Protein AF-A0A537T864-F1 (afdb_monomer)

Sequence (92 aa):
MEPKTEKIALFIDGANLYATAKSLGFDIDYKRLLREFHSRGYLLRAFYYTAVIEDQEYSSIRPLIDWLDYNGYSVVTKATKEFVDQAGRRKI

Secondary structure (DSSP, 8-state):
------EEEEEEEHHHHHHHHHHTT----HHHHHHHHHHHSEEEEEEEEEEE-TT-S--TTHHHHHHHHHTT-EEEEEE---EE-TTS-EE-

Nearest PDB structures (foldseek):
  2bf4-assembly2_B  TM=3.574E-01  e=1.679E+00  Saccharomyces cerevisiae
  3jqq-assembly3_F  TM=3.078E-01  e=8.623E-01  Plasmodium falciparum
  3jqq-assembly1_A  TM=3.071E-01  e=1.126E+00  Plasmodium falciparum
  3jqq-assembly2_C  TM=2.963E-01  e=1.126E+00  Plasmodium falciparum
  3jqq-assembly3_E  TM=3.065E-01  e=1.918E+00  Plasmodium falciparum

Foldseek 3Di:
DPAQPDEDEADAEQVVVVVVCVVVPHDDPPLVVVVVVVVRGHYPAHEYEDEDAPPDPDDPCVVVQVVCVVSGHHYDYDYDDFDQDPVRDTDD

Mean predicted aligned error: 8.06 Å

pLDDT: mean 84.65, std 16.34, range [48.84, 98.31]

Structure (mmCIF, N/CA/C/O backbone):
data_AF-A0A537T864-F1
#
_entry.id   AF-A0A537T864-F1
#
loop_
_atom_site.group_PDB
_atom_site.id
_atom_site.type_symbol
_atom_site.label_atom_id
_atom_site.label_alt_id
_atom_site.label_comp_id
_atom_site.label_asym_id
_atom_site.label_entity_id
_atom_site.label_seq_id
_atom_site.pdbx_PDB_ins_code
_atom_site.Cartn_x
_atom_site.Cartn_y
_atom_site.Cartn_z
_atom_site.occupancy
_atom_site.B_iso_or_equiv
_atom_site.auth_seq_id
_atom_site.auth_comp_id
_atom_site.auth_asym_id
_atom_site.auth_atom_id
_atom_site.pdbx_PDB_model_num
ATOM 1 N N . MET A 1 1 ? -20.713 1.654 22.345 1.00 53.97 1 MET A N 1
ATOM 2 C CA . MET A 1 1 ? -19.796 0.808 21.554 1.00 53.97 1 MET A CA 1
ATOM 3 C C . MET A 1 1 ? -18.471 0.800 22.284 1.00 53.97 1 MET A C 1
ATOM 5 O O . MET A 1 1 ? -17.987 1.885 22.584 1.00 53.97 1 MET A O 1
ATOM 9 N N . GLU A 1 2 ? -17.937 -0.370 22.637 1.00 61.03 2 GLU A N 1
ATOM 10 C CA . GLU A 1 2 ? -16.563 -0.448 23.146 1.00 61.03 2 GLU A CA 1
ATOM 11 C C . GLU A 1 2 ? -15.603 0.151 22.109 1.00 61.03 2 GLU A C 1
ATOM 13 O O . GLU A 1 2 ? -15.795 -0.070 20.906 1.00 61.03 2 GLU A O 1
ATOM 18 N N . PRO A 1 3 ? -14.599 0.936 22.531 1.00 61.28 3 PRO A N 1
ATOM 19 C CA . PRO A 1 3 ? -13.569 1.386 21.613 1.00 61.28 3 PRO A CA 1
ATOM 20 C C . PRO A 1 3 ? -12.868 0.151 21.045 1.00 61.28 3 PRO A C 1
ATOM 22 O O . PRO A 1 3 ? -12.398 -0.697 21.799 1.00 61.28 3 PRO A O 1
ATOM 25 N N . LYS A 1 4 ? -12.800 0.042 19.713 1.00 65.62 4 LYS A N 1
ATOM 26 C CA . LYS A 1 4 ? -11.977 -0.975 19.048 1.00 65.62 4 LYS A CA 1
ATOM 27 C C . LYS A 1 4 ? -10.521 -0.753 19.456 1.00 65.62 4 LYS A C 1
ATOM 29 O O . LYS A 1 4 ? -9.862 0.152 18.952 1.00 65.62 4 LYS A O 1
ATOM 34 N N . THR A 1 5 ? -10.051 -1.546 20.411 1.00 78.31 5 THR A N 1
ATOM 35 C CA . THR A 1 5 ? -8.704 -1.477 20.996 1.00 78.31 5 THR A CA 1
ATOM 36 C C . THR A 1 5 ? -7.644 -2.122 20.110 1.00 78.31 5 THR A C 1
ATOM 38 O O . THR A 1 5 ? -6.452 -1.867 20.288 1.00 78.31 5 THR A O 1
ATOM 41 N N . GLU A 1 6 ? -8.062 -2.933 19.141 1.00 90.38 6 GLU A N 1
ATOM 42 C CA . GLU A 1 6 ? -7.168 -3.626 18.223 1.00 90.38 6 GLU A CA 1
ATOM 43 C C . GLU A 1 6 ? -6.500 -2.634 17.271 1.00 90.38 6 GLU A C 1
ATOM 45 O O . GLU A 1 6 ? -7.140 -2.001 16.427 1.00 90.38 6 GLU A O 1
ATOM 50 N N . LYS A 1 7 ? -5.183 -2.492 17.426 1.00 95.50 7 LYS A N 1
ATOM 51 C CA . LYS A 1 7 ? -4.339 -1.694 16.541 1.00 95.50 7 LYS A CA 1
ATOM 52 C C . LYS A 1 7 ? -3.909 -2.547 15.355 1.00 95.50 7 LYS A C 1
ATOM 54 O O . LYS A 1 7 ? -3.394 -3.645 15.543 1.00 95.50 7 LYS A O 1
ATOM 59 N N . ILE A 1 8 ? -4.076 -2.020 14.148 1.00 96.62 8 ILE A N 1
ATOM 60 C CA . ILE A 1 8 ? -3.749 -2.713 12.898 1.00 96.62 8 ILE A CA 1
ATOM 61 C C . ILE A 1 8 ? -2.641 -1.944 12.179 1.00 96.62 8 ILE A C 1
ATOM 63 O O . ILE A 1 8 ? -2.666 -0.717 12.123 1.00 96.62 8 ILE A O 1
ATOM 67 N N . ALA A 1 9 ? -1.681 -2.659 11.599 1.00 97.62 9 ALA A N 1
ATOM 68 C CA . ALA A 1 9 ? -0.734 -2.112 10.635 1.00 97.62 9 ALA A CA 1
ATOM 69 C C . ALA A 1 9 ? -0.679 -3.034 9.413 1.00 97.62 9 ALA A C 1
ATOM 71 O O . ALA A 1 9 ? -0.646 -4.255 9.568 1.00 97.62 9 ALA A O 1
ATOM 72 N N . LEU A 1 10 ? -0.687 -2.457 8.211 1.00 97.88 10 LEU A N 1
ATOM 73 C CA . LEU A 1 10 ? -0.585 -3.209 6.958 1.00 97.88 10 LEU A CA 1
ATOM 74 C C . LEU A 1 10 ? 0.801 -3.034 6.354 1.00 97.88 10 LEU A C 1
ATOM 76 O O . LEU A 1 10 ? 1.330 -1.925 6.327 1.00 97.88 10 LEU A O 1
ATOM 80 N N . PHE A 1 11 ? 1.349 -4.128 5.837 1.00 97.94 11 PHE A N 1
ATOM 81 C CA . PHE A 1 11 ? 2.623 -4.161 5.130 1.00 97.94 11 PHE A CA 1
ATOM 82 C C . PHE A 1 11 ? 2.391 -4.891 3.813 1.00 97.94 11 PHE A C 1
ATOM 84 O O . PHE A 1 11 ? 2.179 -6.102 3.798 1.00 97.94 11 PHE A O 1
ATOM 91 N N . ILE A 1 12 ? 2.350 -4.133 2.722 1.00 97.56 12 ILE A N 1
ATOM 92 C CA . ILE A 1 12 ? 1.974 -4.635 1.404 1.00 97.56 12 ILE A CA 1
ATOM 93 C C . ILE A 1 12 ? 3.204 -4.641 0.506 1.00 97.56 12 ILE A C 1
ATOM 95 O O . ILE A 1 12 ? 3.781 -3.590 0.240 1.00 97.56 12 ILE A O 1
ATOM 99 N N . ASP A 1 13 ? 3.574 -5.815 0.005 1.00 95.75 13 ASP A N 1
ATOM 100 C CA . ASP A 1 13 ? 4.530 -5.948 -1.093 1.00 95.75 13 ASP A CA 1
ATOM 101 C C . ASP A 1 13 ? 3.801 -5.719 -2.422 1.00 95.75 13 ASP A C 1
ATOM 103 O O . ASP A 1 13 ? 3.044 -6.573 -2.888 1.00 95.75 13 ASP A O 1
ATOM 107 N N . GLY A 1 14 ? 4.007 -4.547 -3.020 1.00 93.25 14 GLY A N 1
ATOM 108 C CA . GLY A 1 14 ? 3.292 -4.126 -4.217 1.00 93.25 14 GLY A CA 1
ATOM 109 C C . GLY A 1 14 ? 3.597 -4.966 -5.453 1.00 93.25 14 GLY A C 1
ATOM 110 O O . GLY A 1 14 ? 2.698 -5.208 -6.257 1.00 93.25 14 GLY A O 1
ATOM 111 N N . ALA A 1 15 ? 4.837 -5.442 -5.608 1.00 90.00 15 ALA A N 1
ATOM 112 C CA . ALA A 1 15 ? 5.225 -6.238 -6.772 1.00 90.00 15 ALA A CA 1
ATOM 113 C C . ALA A 1 15 ? 4.563 -7.620 -6.726 1.00 90.00 15 ALA A C 1
ATOM 115 O O . ALA A 1 15 ? 3.924 -8.042 -7.695 1.00 90.00 15 ALA A O 1
ATOM 116 N N . ASN A 1 16 ? 4.646 -8.286 -5.571 1.00 93.69 16 ASN A N 1
ATOM 117 C CA . ASN A 1 16 ? 4.030 -9.596 -5.374 1.00 93.69 16 ASN A CA 1
ATOM 118 C C . ASN A 1 16 ? 2.498 -9.520 -5.387 1.00 93.69 16 ASN A C 1
ATOM 120 O O . ASN A 1 16 ? 1.843 -10.381 -5.982 1.00 93.69 16 AS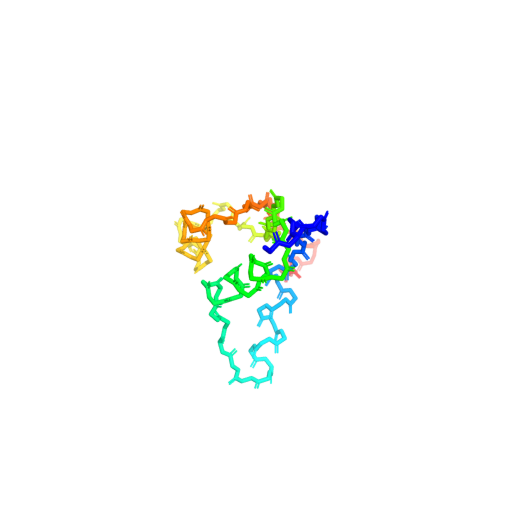N A O 1
ATOM 124 N N . LEU A 1 17 ? 1.916 -8.474 -4.793 1.00 94.94 17 LEU A N 1
ATOM 125 C CA . LEU A 1 17 ? 0.472 -8.267 -4.800 1.00 94.94 17 LEU A CA 1
ATOM 126 C C . LEU A 1 17 ? -0.060 -8.039 -6.226 1.00 94.94 17 LEU A C 1
ATOM 128 O O . LEU A 1 17 ? -1.027 -8.691 -6.623 1.00 94.94 17 LEU A O 1
ATOM 132 N N . TYR A 1 18 ? 0.597 -7.179 -7.013 1.00 91.19 18 TYR A N 1
ATOM 133 C CA . TYR A 1 18 ? 0.226 -6.929 -8.409 1.00 91.19 18 TYR A CA 1
ATOM 134 C C . TYR A 1 18 ? 0.332 -8.195 -9.268 1.00 91.19 18 TYR A C 1
ATOM 136 O O . TYR A 1 18 ? -0.612 -8.535 -9.984 1.00 91.19 18 TYR A O 1
ATOM 144 N N . ALA A 1 19 ? 1.451 -8.923 -9.174 1.00 92.25 19 ALA A N 1
ATOM 145 C CA . ALA A 1 19 ? 1.651 -10.160 -9.926 1.00 92.25 19 ALA A CA 1
ATOM 146 C C . ALA A 1 19 ? 0.580 -11.213 -9.590 1.00 92.25 19 ALA A C 1
ATOM 148 O O . ALA A 1 19 ? 0.044 -11.864 -10.489 1.00 92.25 19 ALA A O 1
ATOM 149 N N . THR A 1 20 ? 0.223 -11.332 -8.308 1.00 96.56 20 THR A N 1
ATOM 150 C CA . THR A 1 20 ? -0.806 -12.268 -7.834 1.00 96.56 20 THR A CA 1
ATOM 151 C C . THR A 1 20 ? -2.194 -11.889 -8.346 1.00 96.56 20 THR A C 1
ATOM 153 O O . THR A 1 20 ? -2.886 -12.737 -8.906 1.00 96.56 20 THR A O 1
ATOM 156 N N . ALA A 1 21 ? -2.596 -10.623 -8.210 1.00 95.56 21 ALA A N 1
ATOM 157 C CA . ALA A 1 21 ? -3.901 -10.146 -8.671 1.00 95.56 21 ALA A CA 1
ATOM 158 C C . ALA A 1 21 ? -4.063 -10.309 -10.191 1.00 95.56 21 ALA A C 1
ATOM 160 O O . ALA A 1 21 ? -5.073 -10.837 -10.659 1.00 95.56 21 ALA A O 1
ATOM 161 N N . LYS A 1 22 ? -3.010 -9.986 -10.955 1.00 93.06 22 LYS A N 1
ATOM 162 C CA . LYS A 1 22 ? -2.962 -10.207 -12.405 1.00 93.06 22 LYS A CA 1
ATOM 163 C C . LYS A 1 22 ? -3.089 -11.686 -12.776 1.00 93.06 22 LYS A C 1
ATOM 165 O O . LYS A 1 22 ? -3.837 -12.010 -13.692 1.00 93.06 22 LYS A O 1
ATOM 170 N N . SER A 1 23 ? -2.382 -12.574 -12.074 1.00 96.88 23 SER A N 1
ATOM 171 C CA . SER A 1 23 ? -2.465 -14.029 -12.286 1.00 96.88 23 SER A CA 1
ATOM 172 C C . SER A 1 23 ? -3.875 -14.572 -12.025 1.00 96.88 23 SER A C 1
ATOM 174 O O . SER A 1 23 ? -4.357 -15.446 -12.742 1.00 96.88 23 SER A O 1
ATOM 176 N N . LEU A 1 24 ? -4.563 -14.009 -11.030 1.00 97.56 24 LEU A N 1
ATOM 177 C CA . LEU A 1 24 ? -5.935 -14.365 -10.666 1.00 97.56 24 LEU A CA 1
ATOM 178 C C . LEU A 1 24 ? -7.006 -13.610 -11.476 1.00 97.56 24 LEU A C 1
ATOM 180 O O . LEU A 1 24 ? -8.192 -13.882 -11.308 1.00 97.56 24 LEU A O 1
ATOM 184 N N . GLY A 1 25 ? -6.608 -12.689 -12.357 1.00 97.00 25 GLY A N 1
ATOM 185 C CA . GLY A 1 25 ? -7.510 -11.980 -13.264 1.00 97.00 25 GLY A CA 1
ATOM 186 C C . GLY A 1 25 ? -8.409 -10.938 -12.595 1.00 97.00 25 GLY A C 1
ATOM 187 O O . GLY A 1 25 ? -9.523 -10.724 -13.071 1.00 97.00 25 GLY A O 1
ATOM 188 N N . PHE A 1 26 ? -7.962 -10.298 -11.510 1.00 95.81 26 PHE A N 1
ATOM 189 C CA . PHE A 1 26 ? -8.712 -9.210 -10.874 1.00 95.81 26 PHE A CA 1
ATOM 190 C C . PHE A 1 26 ? -7.840 -7.996 -10.549 1.00 95.81 26 PHE A C 1
ATOM 192 O O . PHE A 1 26 ? -6.633 -8.108 -10.341 1.00 95.81 26 PHE A O 1
ATOM 199 N N . ASP A 1 27 ? -8.490 -6.837 -10.445 1.00 93.25 27 ASP A N 1
ATOM 200 C CA . ASP A 1 27 ? -7.879 -5.588 -10.000 1.00 93.25 27 ASP A CA 1
ATOM 201 C C . ASP A 1 27 ? -8.159 -5.321 -8.519 1.00 93.25 27 ASP A C 1
ATOM 203 O O . ASP A 1 27 ? -9.195 -5.703 -7.966 1.00 93.25 27 ASP A O 1
ATOM 207 N N . ILE A 1 28 ? -7.236 -4.621 -7.865 1.00 95.06 28 ILE A N 1
ATOM 208 C CA . ILE A 1 28 ? -7.345 -4.299 -6.443 1.00 95.06 28 ILE A CA 1
ATOM 209 C C . ILE A 1 28 ? -7.945 -2.909 -6.268 1.00 95.06 28 ILE A C 1
ATOM 211 O O . ILE A 1 28 ? -7.343 -1.902 -6.635 1.00 95.06 28 ILE A O 1
ATOM 215 N N . ASP A 1 29 ? -9.100 -2.844 -5.607 1.00 96.56 29 ASP A N 1
ATOM 216 C CA . ASP A 1 29 ? -9.634 -1.589 -5.079 1.00 96.56 29 ASP A CA 1
ATOM 217 C C . ASP A 1 29 ? -8.941 -1.250 -3.750 1.00 96.56 29 ASP A C 1
ATOM 219 O O . ASP A 1 29 ? -9.376 -1.638 -2.659 1.00 96.56 29 ASP A O 1
ATOM 223 N N . TYR A 1 30 ? -7.851 -0.491 -3.843 1.00 97.31 30 TYR A N 1
ATOM 224 C CA . TYR A 1 30 ? -7.080 -0.039 -2.686 1.00 97.31 30 TYR A CA 1
ATOM 225 C C . TYR A 1 30 ? -7.884 0.869 -1.739 1.00 97.31 30 TYR A C 1
ATOM 227 O O . TYR A 1 30 ? -7.612 0.885 -0.535 1.00 97.31 30 TYR A O 1
ATOM 235 N N . LYS A 1 31 ? -8.912 1.584 -2.220 1.00 97.19 31 LYS A N 1
ATOM 236 C CA . LYS A 1 31 ? -9.771 2.417 -1.358 1.00 97.19 31 LYS A CA 1
ATOM 237 C C . LYS A 1 31 ? -10.671 1.548 -0.497 1.00 97.19 31 LYS A C 1
ATOM 239 O O . LYS A 1 31 ? -10.909 1.841 0.677 1.00 97.19 31 LYS A O 1
ATOM 244 N N . ARG A 1 32 ? -11.240 0.498 -1.089 1.00 97.56 32 ARG A N 1
ATOM 245 C CA . ARG A 1 32 ? -12.053 -0.484 -0.370 1.00 97.56 32 ARG A CA 1
ATOM 246 C C . ARG A 1 32 ? -11.197 -1.293 0.596 1.00 97.56 32 ARG A C 1
ATOM 248 O O . ARG A 1 32 ? -11.618 -1.445 1.736 1.00 97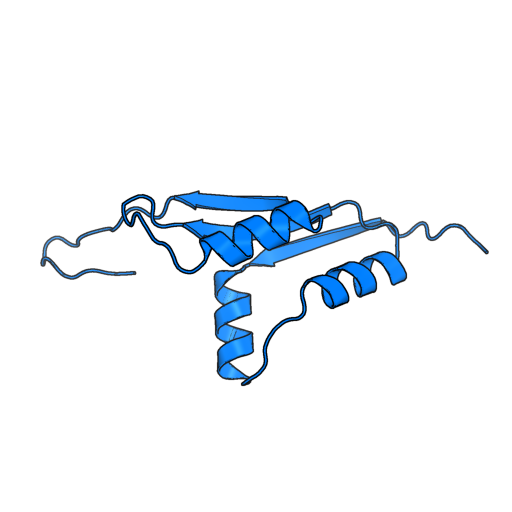.56 32 ARG A O 1
ATOM 255 N N . LEU A 1 33 ? -10.001 -1.719 0.187 1.00 96.94 33 LEU A N 1
ATOM 256 C CA . LEU A 1 33 ? -9.057 -2.419 1.062 1.00 96.94 33 LEU A CA 1
ATOM 257 C C . LEU A 1 33 ? -8.739 -1.593 2.317 1.00 96.94 33 LEU A C 1
ATOM 259 O O . LEU A 1 33 ? -8.868 -2.086 3.434 1.00 96.94 33 LEU A O 1
ATOM 263 N N . LEU A 1 34 ? -8.410 -0.309 2.149 1.00 97.25 34 LEU A N 1
ATOM 264 C CA . LEU A 1 34 ? -8.096 0.567 3.276 1.00 97.25 34 LEU A CA 1
ATOM 265 C C . LEU A 1 34 ? -9.300 0.772 4.209 1.00 97.25 34 LEU A C 1
ATOM 267 O O . LEU A 1 34 ? -9.157 0.748 5.433 1.00 97.25 34 LEU A O 1
ATOM 271 N N . ARG A 1 35 ? -10.501 0.960 3.643 1.00 97.00 35 ARG A N 1
ATOM 272 C CA . ARG A 1 35 ? -11.750 1.086 4.416 1.00 97.00 35 ARG A CA 1
ATOM 273 C C . ARG A 1 35 ? -12.078 -0.182 5.195 1.00 97.00 35 ARG A C 1
ATOM 275 O O . ARG A 1 35 ? -12.529 -0.084 6.330 1.00 97.00 35 ARG A O 1
ATOM 282 N N . GLU A 1 36 ? -11.827 -1.348 4.612 1.00 96.94 36 GLU A N 1
ATOM 283 C CA . GLU A 1 36 ? -12.061 -2.633 5.264 1.00 96.94 36 GLU A CA 1
ATOM 284 C C . GLU A 1 36 ? -11.247 -2.752 6.559 1.00 96.94 36 GLU A C 1
ATOM 286 O O . GLU A 1 36 ? -11.801 -3.101 7.601 1.00 96.94 36 GLU A O 1
ATOM 291 N N . PHE A 1 37 ? -9.965 -2.377 6.546 1.00 95.62 37 PHE A N 1
ATOM 292 C CA . PHE A 1 37 ? -9.135 -2.442 7.753 1.00 95.62 37 PHE A CA 1
ATOM 293 C C . PHE A 1 37 ? -9.469 -1.360 8.783 1.00 95.62 37 PHE A C 1
ATOM 295 O O . PHE A 1 37 ? -9.513 -1.666 9.975 1.00 95.62 37 PHE A O 1
ATOM 302 N N . HIS A 1 38 ? -9.813 -0.142 8.351 1.00 94.19 38 HIS A N 1
ATOM 303 C CA . HIS A 1 38 ? -10.400 0.863 9.249 1.00 94.19 38 HIS A CA 1
ATOM 304 C C . HIS A 1 38 ? -11.696 0.372 9.906 1.00 94.1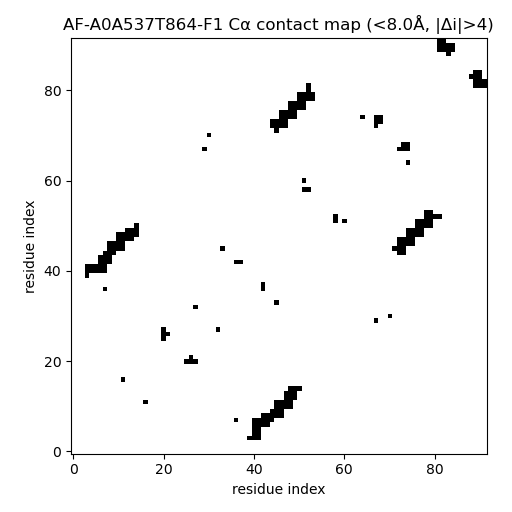9 38 HIS A C 1
ATOM 306 O O . HIS A 1 38 ? -11.973 0.684 11.061 1.00 94.19 38 HIS A O 1
ATOM 312 N N . SER A 1 39 ? -12.500 -0.416 9.186 1.00 94.38 39 SER A N 1
ATOM 313 C CA . SER A 1 39 ? -13.735 -0.973 9.730 1.00 94.38 39 SER A CA 1
ATOM 314 C C . SER A 1 39 ? 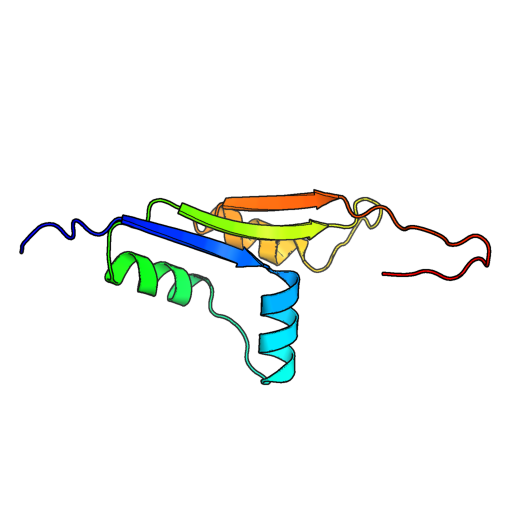-13.486 -2.048 10.787 1.00 94.38 39 SER A C 1
ATOM 316 O O . SER A 1 39 ? -14.394 -2.336 11.556 1.00 94.38 39 SER A O 1
ATOM 318 N N . ARG A 1 40 ? -12.288 -2.641 10.866 1.00 93.50 40 ARG A N 1
ATOM 319 C CA . ARG A 1 40 ? -11.970 -3.758 11.774 1.00 93.50 40 ARG A CA 1
ATOM 320 C C . ARG A 1 40 ? -11.318 -3.307 13.076 1.00 93.50 40 ARG A C 1
ATOM 322 O O . ARG A 1 40 ? -11.631 -3.871 14.116 1.00 93.50 40 ARG A O 1
ATOM 329 N N . GLY A 1 41 ? -10.515 -2.249 13.045 1.00 93.12 41 GLY A N 1
ATOM 330 C CA . GLY A 1 41 ? -9.797 -1.747 14.214 1.00 93.12 41 GLY A CA 1
ATOM 331 C C . GLY A 1 41 ? -9.196 -0.365 13.984 1.00 93.12 41 GLY A C 1
ATOM 332 O O . GLY A 1 41 ? -9.495 0.307 12.996 1.00 93.12 41 GLY A O 1
ATOM 333 N N . TYR A 1 42 ? -8.325 0.063 14.893 1.00 94.50 42 TYR A N 1
ATOM 334 C CA . TYR A 1 42 ? -7.573 1.301 14.732 1.00 94.50 42 TYR A CA 1
ATOM 335 C C . TYR A 1 42 ? -6.377 1.065 13.803 1.00 94.50 42 TYR A C 1
ATOM 337 O O . TYR A 1 42 ? -5.324 0.578 14.227 1.00 94.50 42 TYR A O 1
ATOM 345 N N . LEU A 1 43 ? -6.546 1.379 12.517 1.00 95.75 43 LEU A N 1
ATOM 346 C CA . LEU A 1 43 ? -5.472 1.290 11.532 1.00 95.75 43 LEU A CA 1
ATOM 347 C C . LEU A 1 43 ? -4.430 2.388 11.793 1.00 95.75 43 LEU A C 1
ATOM 349 O O . LEU A 1 43 ? -4.672 3.563 11.542 1.00 95.75 43 LEU A O 1
ATOM 353 N N . LEU A 1 44 ? -3.259 1.992 12.288 1.00 96.31 44 LEU A N 1
ATOM 354 C CA . LEU A 1 44 ? -2.139 2.890 12.564 1.00 96.31 44 LEU A CA 1
ATOM 355 C C . LEU A 1 44 ? -1.489 3.396 11.279 1.00 96.31 44 LEU A C 1
ATOM 357 O O . LEU A 1 44 ? -1.109 4.563 11.186 1.00 96.31 44 LEU A O 1
ATOM 361 N N . ARG A 1 45 ? -1.284 2.485 10.321 1.00 96.88 45 ARG A N 1
ATOM 362 C CA . ARG A 1 45 ? -0.633 2.770 9.043 1.00 96.88 45 ARG A CA 1
ATOM 363 C C . ARG A 1 45 ? -0.849 1.637 8.050 1.00 96.88 45 ARG A C 1
ATOM 365 O O . ARG A 1 45 ? -0.924 0.472 8.444 1.00 96.88 45 ARG A O 1
ATOM 372 N N . ALA A 1 46 ? -0.866 1.977 6.767 1.00 98.19 46 ALA A N 1
ATOM 373 C CA . ALA A 1 46 ? -0.808 1.015 5.679 1.00 98.19 46 ALA A CA 1
ATOM 374 C C . ALA A 1 46 ? 0.410 1.297 4.800 1.00 98.19 46 ALA A C 1
ATOM 376 O O . ALA A 1 46 ? 0.411 2.257 4.040 1.00 98.19 46 ALA A O 1
ATOM 377 N N . PHE A 1 47 ? 1.456 0.487 4.923 1.00 98.31 47 PHE A N 1
ATOM 378 C CA . PHE A 1 47 ? 2.660 0.619 4.115 1.00 98.31 47 PHE A CA 1
ATOM 379 C C . PHE A 1 47 ? 2.522 -0.118 2.787 1.00 98.31 47 PHE A C 1
ATOM 381 O O . PHE A 1 47 ? 2.109 -1.280 2.768 1.00 98.31 47 PHE A O 1
ATOM 388 N N . TYR A 1 48 ? 2.927 0.534 1.699 1.00 97.62 48 TYR A N 1
ATOM 389 C CA . TYR A 1 48 ? 3.008 -0.065 0.369 1.00 97.62 48 TYR A CA 1
ATOM 390 C C . TYR A 1 48 ? 4.446 -0.004 -0.141 1.00 97.62 48 TYR A C 1
ATOM 392 O O . TYR A 1 48 ? 4.965 1.073 -0.425 1.00 97.62 48 TYR A O 1
ATOM 400 N N . TYR A 1 49 ? 5.100 -1.155 -0.244 1.00 95.56 49 TYR A N 1
ATOM 401 C CA . TYR A 1 49 ? 6.488 -1.271 -0.675 1.00 95.56 49 TYR A CA 1
ATOM 402 C C . TYR A 1 49 ? 6.548 -1.538 -2.171 1.00 95.56 49 TYR A C 1
ATOM 404 O O . TYR A 1 49 ? 5.924 -2.479 -2.665 1.00 95.56 49 TYR A O 1
ATOM 412 N N . THR A 1 50 ? 7.307 -0.730 -2.904 1.00 92.44 50 THR A N 1
ATOM 413 C CA . THR A 1 50 ? 7.457 -0.932 -4.345 1.00 92.44 50 THR A CA 1
ATOM 414 C C . THR A 1 50 ? 8.799 -0.447 -4.876 1.00 92.44 50 THR A C 1
ATOM 416 O O . THR A 1 50 ? 9.491 0.357 -4.253 1.00 92.44 50 THR A O 1
ATOM 419 N N . ALA A 1 51 ? 9.177 -0.974 -6.033 1.00 86.81 51 ALA A N 1
ATOM 420 C CA . ALA A 1 51 ? 10.356 -0.566 -6.769 1.00 86.81 51 ALA A CA 1
ATOM 421 C C . ALA A 1 51 ? 9.985 0.503 -7.801 1.00 86.81 51 ALA A C 1
ATOM 423 O O . ALA A 1 51 ? 8.998 0.350 -8.521 1.00 86.81 51 ALA A O 1
ATOM 424 N N . VAL A 1 52 ? 10.801 1.549 -7.909 1.00 81.62 52 VAL A N 1
ATOM 425 C CA . VAL A 1 52 ? 10.695 2.543 -8.986 1.00 81.62 52 VAL A CA 1
ATOM 426 C C . VAL A 1 52 ? 12.029 2.584 -9.723 1.00 81.62 52 VAL A C 1
ATOM 428 O O . VAL A 1 52 ? 13.089 2.630 -9.098 1.00 81.62 52 VAL A O 1
ATOM 431 N N . ILE A 1 53 ? 11.974 2.527 -11.054 1.00 72.56 53 ILE A N 1
ATOM 432 C CA . ILE A 1 53 ? 13.139 2.732 -11.920 1.00 72.56 53 ILE A CA 1
ATOM 433 C C . ILE A 1 53 ? 13.255 4.240 -12.146 1.00 72.56 53 ILE A C 1
ATOM 435 O O . ILE A 1 53 ? 12.333 4.855 -12.685 1.00 72.56 53 ILE A O 1
ATOM 439 N N . GLU A 1 54 ? 14.351 4.840 -11.683 1.00 63.28 54 GLU A N 1
ATOM 440 C CA . GLU A 1 54 ? 14.551 6.296 -11.714 1.00 63.28 54 GLU A CA 1
ATOM 441 C C . GLU A 1 54 ? 14.843 6.826 -13.129 1.00 63.28 54 GLU A C 1
ATOM 443 O O . GLU A 1 54 ? 14.371 7.906 -13.467 1.00 63.28 54 GLU A O 1
ATOM 448 N N . ASP A 1 55 ? 15.522 6.038 -13.972 1.00 59.44 55 ASP A N 1
ATOM 449 C CA . ASP A 1 55 ? 15.996 6.439 -15.313 1.00 59.44 55 ASP A CA 1
ATOM 450 C C . ASP A 1 55 ? 14.925 6.419 -16.421 1.00 59.44 55 ASP A C 1
ATOM 452 O O . ASP A 1 55 ? 15.208 6.738 -17.576 1.00 59.44 55 ASP A O 1
ATOM 456 N N . GLN A 1 56 ? 13.680 6.057 -16.102 1.00 58.09 56 GLN A N 1
ATOM 457 C CA . GLN A 1 56 ? 12.558 6.209 -17.029 1.00 58.09 56 GLN A CA 1
ATOM 458 C C . GLN A 1 56 ? 11.708 7.406 -16.598 1.00 58.09 56 GLN A C 1
ATOM 460 O O . GLN A 1 56 ? 11.022 7.351 -15.572 1.00 58.09 56 GLN A O 1
ATOM 465 N N . GLU A 1 57 ? 11.711 8.470 -17.414 1.00 54.53 57 GLU A N 1
ATOM 466 C CA . GLU A 1 57 ? 10.869 9.667 -17.222 1.00 54.53 57 GLU A CA 1
ATOM 467 C C . GLU A 1 57 ? 9.378 9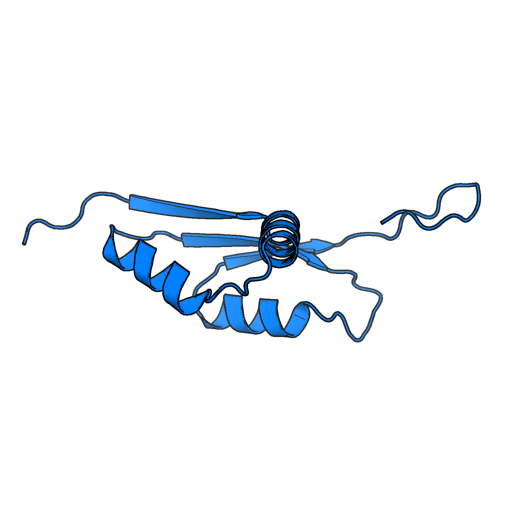.311 -17.052 1.00 54.53 57 GLU A C 1
ATOM 469 O O . GLU A 1 57 ? 8.644 10.018 -16.365 1.00 54.53 57 GLU A O 1
ATOM 474 N N . TYR A 1 58 ? 8.946 8.160 -17.584 1.00 54.91 58 TYR A N 1
ATOM 475 C CA . TYR A 1 58 ? 7.615 7.590 -17.387 1.00 54.91 58 TYR A CA 1
ATOM 476 C C . TYR A 1 58 ? 7.694 6.167 -16.834 1.00 54.91 58 TYR A C 1
ATOM 478 O O . TYR A 1 58 ? 7.895 5.206 -17.572 1.00 54.91 58 TYR A O 1
ATOM 486 N N . SER A 1 59 ? 7.464 6.018 -15.529 1.00 67.12 59 SER A N 1
ATOM 487 C CA . SER A 1 59 ? 7.215 4.710 -14.921 1.00 67.12 59 SER A CA 1
ATOM 488 C C . SER A 1 59 ? 5.711 4.518 -14.732 1.00 67.12 59 SER A C 1
ATOM 490 O O . SER A 1 59 ? 5.056 5.322 -14.066 1.00 67.12 59 SER A O 1
ATOM 492 N N . SER A 1 60 ? 5.153 3.444 -15.299 1.00 77.25 60 SER A N 1
ATOM 493 C CA . SER A 1 60 ? 3.708 3.155 -15.292 1.00 77.25 60 SER A CA 1
ATOM 494 C C . SER A 1 60 ? 3.111 2.971 -13.892 1.00 77.25 60 SER A C 1
ATOM 496 O O . SER A 1 60 ? 1.892 2.991 -13.744 1.00 77.25 60 SER A O 1
ATOM 498 N N . ILE A 1 61 ? 3.948 2.799 -12.863 1.00 85.56 61 ILE A N 1
ATOM 499 C CA . ILE A 1 61 ? 3.510 2.670 -11.470 1.00 85.56 61 ILE A CA 1
ATOM 500 C C . ILE A 1 61 ? 3.371 4.022 -10.750 1.00 85.56 61 ILE A C 1
ATOM 502 O O . ILE A 1 61 ? 2.682 4.080 -9.734 1.00 85.56 61 ILE A O 1
ATOM 506 N N . ARG A 1 62 ? 3.957 5.117 -11.268 1.00 89.00 62 ARG A N 1
ATOM 507 C CA . ARG A 1 62 ? 3.905 6.447 -10.622 1.00 89.00 62 ARG A CA 1
ATOM 508 C C . ARG A 1 62 ? 2.471 6.931 -10.355 1.00 89.00 62 ARG A C 1
ATOM 510 O O . ARG A 1 62 ? 2.203 7.266 -9.208 1.00 89.00 62 ARG A O 1
ATOM 517 N N . PRO A 1 63 ? 1.514 6.854 -11.307 1.00 91.94 63 PRO A N 1
ATOM 518 C CA . PRO A 1 63 ? 0.136 7.264 -11.028 1.00 91.94 63 PRO A CA 1
ATOM 519 C C . PRO A 1 63 ? -0.522 6.477 -9.886 1.00 91.94 63 PRO A C 1
ATOM 521 O O . PRO A 1 63 ? -1.304 7.036 -9.121 1.00 91.94 63 PRO A O 1
ATOM 524 N N . LEU A 1 64 ? -0.202 5.183 -9.748 1.00 91.94 64 LEU A N 1
ATOM 525 C CA . LEU A 1 64 ? -0.699 4.369 -8.639 1.00 91.94 64 LEU A CA 1
ATOM 526 C C . LEU A 1 64 ? -0.049 4.786 -7.315 1.00 91.94 64 LEU A C 1
ATOM 528 O O . LEU A 1 64 ? -0.749 4.887 -6.313 1.00 91.94 64 LEU A O 1
ATOM 532 N N . ILE A 1 65 ? 1.262 5.038 -7.308 1.00 92.62 65 ILE A N 1
ATOM 533 C CA . ILE A 1 65 ? 1.994 5.514 -6.125 1.00 92.62 65 ILE A CA 1
ATOM 534 C C . ILE A 1 65 ? 1.403 6.833 -5.625 1.00 92.62 65 ILE A C 1
ATOM 536 O O . ILE A 1 65 ? 1.042 6.919 -4.452 1.00 92.62 65 ILE A O 1
ATOM 540 N N . ASP A 1 66 ? 1.230 7.807 -6.518 1.00 93.81 66 ASP A N 1
ATOM 541 C CA . ASP A 1 66 ? 0.680 9.122 -6.178 1.00 93.81 66 ASP A CA 1
ATOM 542 C C . ASP 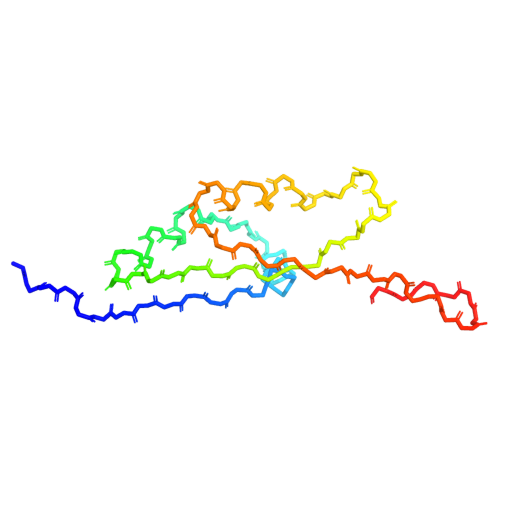A 1 66 ? -0.745 8.991 -5.627 1.00 93.81 66 ASP A C 1
ATOM 544 O O . ASP A 1 66 ? -1.104 9.603 -4.619 1.00 93.81 66 ASP A O 1
ATOM 548 N N . TRP A 1 67 ? -1.563 8.137 -6.251 1.00 96.19 67 TRP A N 1
ATOM 549 C CA . TRP A 1 67 ? -2.917 7.875 -5.781 1.00 96.19 67 TRP A CA 1
ATOM 550 C C . TRP A 1 67 ? -2.925 7.209 -4.397 1.00 96.19 67 TRP A C 1
ATOM 552 O O . TRP A 1 67 ? -3.735 7.587 -3.550 1.00 96.19 67 TRP A O 1
ATOM 562 N N . LEU A 1 68 ? -2.044 6.236 -4.144 1.00 97.19 68 LEU A N 1
ATOM 563 C CA . LEU A 1 68 ? -1.954 5.531 -2.861 1.00 97.19 68 LEU A CA 1
ATOM 564 C C . LEU A 1 68 ? -1.553 6.480 -1.729 1.00 97.19 68 LEU A C 1
ATOM 566 O O . LEU A 1 68 ? -2.223 6.491 -0.693 1.00 97.19 68 LEU A O 1
ATOM 570 N N . ASP A 1 69 ? -0.510 7.280 -1.948 1.00 95.06 69 ASP A N 1
ATOM 571 C CA . ASP A 1 69 ? -0.008 8.245 -0.966 1.00 95.06 69 ASP A CA 1
ATOM 572 C C . ASP A 1 69 ? -1.081 9.293 -0.633 1.00 95.06 69 ASP A C 1
ATOM 574 O O . ASP A 1 69 ? -1.418 9.513 0.533 1.00 95.06 69 ASP A O 1
ATOM 578 N N . TYR A 1 70 ? -1.752 9.824 -1.663 1.00 96.81 70 TYR A N 1
ATOM 579 C CA . TYR A 1 70 ? -2.869 10.753 -1.486 1.00 96.81 70 TYR A CA 1
ATOM 580 C C . TYR A 1 70 ? -4.055 10.139 -0.718 1.00 96.81 70 TYR A C 1
ATOM 582 O O . TYR A 1 70 ? -4.733 10.829 0.043 1.00 96.81 70 TYR A O 1
ATOM 590 N N . ASN A 1 71 ? -4.325 8.840 -0.896 1.00 97.00 71 ASN A N 1
ATOM 591 C CA . ASN A 1 71 ? -5.471 8.154 -0.286 1.00 97.00 71 ASN A CA 1
ATOM 592 C C . ASN A 1 71 ? -5.147 7.453 1.049 1.00 97.00 71 ASN A C 1
ATOM 594 O O . ASN A 1 71 ? -5.960 6.655 1.520 1.00 97.00 71 ASN A O 1
ATOM 598 N N . GLY A 1 72 ? -4.016 7.767 1.690 1.00 96.44 72 GLY A N 1
ATOM 599 C CA . GLY A 1 72 ? -3.736 7.367 3.076 1.00 96.44 72 GLY A CA 1
ATOM 600 C C . GLY A 1 72 ? -2.884 6.109 3.247 1.00 96.44 72 GLY A C 1
ATOM 601 O O . GLY A 1 72 ? -2.789 5.583 4.359 1.00 96.44 72 GLY A O 1
ATOM 602 N N . TYR A 1 73 ? -2.251 5.628 2.178 1.00 98.19 73 TYR A N 1
ATOM 603 C CA . TYR A 1 73 ? -1.145 4.682 2.296 1.00 98.19 73 TYR A CA 1
ATOM 604 C C . TYR A 1 73 ? 0.164 5.439 2.534 1.00 98.19 73 TYR A C 1
ATOM 606 O O . TYR A 1 73 ? 0.330 6.569 2.106 1.00 98.19 73 TYR A O 1
ATOM 614 N N . SER A 1 74 ? 1.117 4.803 3.206 1.00 97.81 74 SER A N 1
ATOM 615 C CA . SER A 1 74 ? 2.504 5.259 3.277 1.00 97.81 74 SER A CA 1
ATOM 616 C C . SER A 1 74 ? 3.318 4.477 2.255 1.00 97.81 74 SER A C 1
ATOM 618 O O . SER A 1 74 ? 3.634 3.303 2.479 1.00 97.81 74 SER A O 1
ATOM 620 N N . VAL A 1 75 ? 3.634 5.097 1.121 1.00 96.06 75 VAL A N 1
ATOM 621 C CA . VAL A 1 75 ? 4.385 4.417 0.061 1.00 96.06 75 VAL A CA 1
ATOM 622 C C . VAL A 1 75 ? 5.882 4.452 0.368 1.00 96.06 75 VAL A C 1
ATOM 624 O O . VAL A 1 75 ? 6.448 5.492 0.689 1.00 96.06 75 VAL A O 1
ATOM 627 N N . VAL A 1 76 ? 6.536 3.296 0.278 1.00 94.50 76 VAL A N 1
ATOM 628 C CA . VAL A 1 76 ? 7.982 3.146 0.452 1.00 94.50 76 VAL A CA 1
ATOM 629 C C . VAL A 1 76 ? 8.570 2.679 -0.870 1.00 94.50 76 VAL A C 1
ATOM 631 O O . VAL A 1 76 ? 8.401 1.524 -1.270 1.00 94.50 76 VAL A O 1
ATOM 634 N N . THR A 1 77 ? 9.266 3.585 -1.553 1.00 90.12 77 THR A N 1
ATOM 635 C CA . THR A 1 77 ? 9.919 3.299 -2.830 1.00 90.12 77 THR A CA 1
ATOM 636 C C . THR A 1 77 ? 11.369 2.886 -2.621 1.00 90.12 77 THR A C 1
ATOM 638 O O . THR A 1 77 ? 12.124 3.571 -1.930 1.00 90.12 77 THR A O 1
ATOM 641 N N . LYS A 1 78 ? 11.784 1.797 -3.265 1.00 85.06 78 LYS A N 1
ATOM 642 C CA . LYS A 1 78 ? 13.195 1.427 -3.398 1.00 85.06 78 LYS A CA 1
ATOM 643 C C . LYS A 1 78 ? 13.646 1.713 -4.828 1.00 85.06 78 LYS A C 1
ATOM 645 O O . LYS A 1 78 ? 13.008 1.250 -5.771 1.00 85.06 78 LYS A O 1
ATOM 650 N N . ALA A 1 79 ? 14.740 2.452 -4.982 1.00 73.88 79 ALA A N 1
ATOM 651 C CA . ALA A 1 79 ? 15.368 2.635 -6.284 1.00 73.88 79 ALA A CA 1
ATOM 652 C C . ALA A 1 79 ? 15.925 1.287 -6.762 1.00 73.88 79 ALA A C 1
ATOM 654 O O . ALA A 1 79 ? 16.792 0.695 -6.104 1.00 73.88 79 ALA A O 1
ATOM 655 N N . THR A 1 80 ? 15.423 0.786 -7.888 1.00 66.62 80 THR A N 1
ATOM 656 C CA . THR A 1 80 ? 16.008 -0.389 -8.539 1.00 66.62 80 THR A CA 1
ATOM 657 C C . THR A 1 80 ? 17.041 0.097 -9.542 1.00 66.62 80 THR A C 1
ATOM 659 O O . THR A 1 80 ? 16.694 0.735 -10.531 1.00 66.62 80 THR A O 1
ATOM 662 N N . LYS A 1 81 ? 18.320 -0.192 -9.280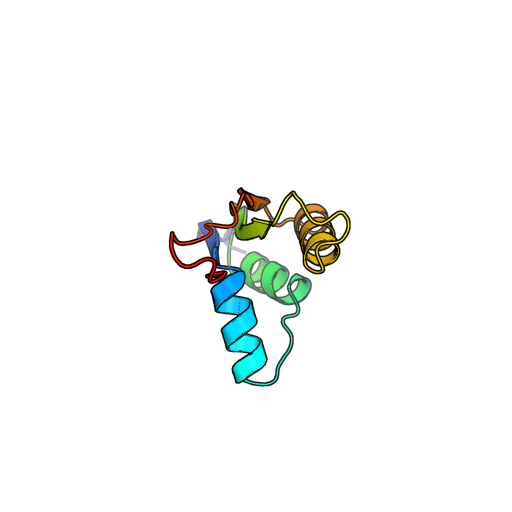 1.00 58.25 81 LYS A N 1
ATOM 663 C CA . LYS A 1 81 ? 19.382 -0.012 -10.275 1.00 58.25 81 LYS A CA 1
ATOM 664 C C . LYS A 1 81 ? 19.287 -1.152 -11.283 1.00 58.25 81 LYS A C 1
ATOM 666 O O . LYS A 1 81 ? 19.246 -2.310 -10.871 1.00 58.25 81 LYS A O 1
ATOM 671 N N . GLU A 1 82 ? 19.266 -0.839 -12.576 1.00 57.47 82 GLU A N 1
ATOM 672 C CA . GLU A 1 82 ? 19.440 -1.858 -13.611 1.00 57.47 82 GLU A CA 1
ATOM 673 C C . GLU A 1 82 ? 20.826 -2.497 -13.426 1.00 57.47 82 GLU A C 1
ATOM 675 O O . GLU A 1 82 ? 21.857 -1.852 -13.621 1.00 57.47 82 GLU A O 1
ATOM 680 N N . PHE A 1 83 ? 20.871 -3.761 -13.004 1.00 48.84 83 PHE A N 1
ATOM 681 C CA . PHE A 1 83 ? 22.116 -4.519 -12.981 1.00 48.84 83 PHE A CA 1
ATOM 682 C C . PHE A 1 83 ? 22.308 -5.156 -14.357 1.00 48.84 83 PHE A C 1
ATOM 684 O O . PHE A 1 83 ? 21.653 -6.137 -14.712 1.00 48.84 83 PHE A O 1
ATOM 691 N N . VAL A 1 84 ? 23.213 -4.575 -15.143 1.00 53.09 84 VAL A N 1
ATOM 692 C CA . VAL A 1 84 ? 23.712 -5.187 -16.376 1.00 53.09 84 VAL A CA 1
ATOM 693 C C . VAL A 1 84 ? 24.724 -6.255 -15.971 1.00 53.09 84 VAL A C 1
ATOM 695 O O . VAL A 1 84 ? 25.723 -5.948 -15.318 1.00 53.09 84 VAL A O 1
ATOM 698 N N . ASP A 1 85 ? 24.457 -7.521 -16.301 1.00 55.97 85 ASP A N 1
ATOM 699 C CA . ASP A 1 85 ? 25.448 -8.575 -16.084 1.00 55.97 85 ASP A CA 1
ATOM 700 C C . ASP A 1 85 ? 26.649 -8.403 -17.039 1.00 55.97 85 ASP A C 1
ATOM 702 O O . ASP A 1 85 ? 26.568 -7.716 -18.058 1.00 55.97 85 ASP A O 1
ATOM 706 N N . GLN A 1 86 ? 27.794 -9.026 -16.734 1.00 54.84 86 GLN A N 1
ATOM 707 C CA . GLN A 1 86 ? 28.993 -8.950 -17.593 1.00 54.84 86 GLN A CA 1
ATOM 708 C C . GLN A 1 86 ? 28.773 -9.497 -19.020 1.00 54.84 86 GLN A C 1
ATOM 710 O O . GLN A 1 86 ? 29.626 -9.301 -19.882 1.00 54.84 86 GLN A O 1
ATOM 715 N N . ALA A 1 87 ? 27.646 -10.167 -19.283 1.00 66.94 87 ALA A N 1
ATOM 716 C CA . ALA A 1 87 ? 27.260 -10.682 -20.593 1.00 66.94 87 A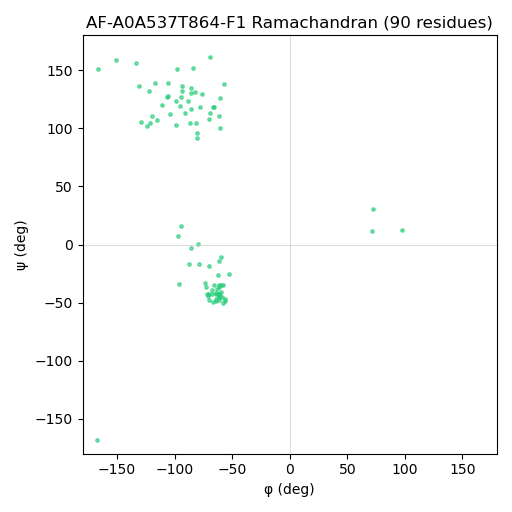LA A CA 1
ATOM 717 C C . ALA A 1 87 ? 26.291 -9.745 -21.346 1.00 66.94 87 ALA A C 1
ATOM 719 O O . ALA A 1 87 ? 25.775 -10.124 -22.399 1.00 66.94 87 ALA A O 1
ATOM 720 N N . GLY A 1 88 ? 26.024 -8.542 -20.824 1.00 55.50 88 GLY A N 1
ATOM 721 C CA . GLY A 1 88 ? 25.132 -7.558 -21.441 1.00 55.50 88 GLY A CA 1
ATOM 722 C C . GLY A 1 88 ? 23.647 -7.927 -21.375 1.00 55.50 88 GLY A C 1
ATOM 723 O O . GLY A 1 88 ? 22.828 -7.292 -22.044 1.00 55.50 88 GLY A O 1
ATOM 724 N N . ARG A 1 89 ? 23.265 -8.943 -20.591 1.00 53.25 89 ARG A N 1
ATOM 725 C CA . ARG A 1 89 ? 21.863 -9.335 -20.428 1.00 53.25 89 ARG A CA 1
ATOM 726 C C . ARG A 1 89 ? 21.242 -8.534 -19.292 1.00 53.25 89 ARG A C 1
ATOM 728 O O . ARG A 1 89 ? 21.705 -8.554 -18.153 1.00 53.25 89 ARG A O 1
ATOM 735 N N . ARG A 1 90 ? 20.152 -7.839 -19.617 1.00 55.84 90 ARG A N 1
ATOM 736 C CA . ARG A 1 90 ? 19.297 -7.157 -18.642 1.00 55.84 90 ARG A CA 1
ATOM 737 C C . ARG A 1 90 ? 18.614 -8.210 -17.771 1.00 55.84 90 ARG A C 1
ATOM 739 O O . ARG A 1 90 ? 17.852 -9.025 -18.292 1.00 55.84 90 ARG A O 1
ATOM 746 N N . LYS A 1 91 ? 18.872 -8.196 -16.464 1.00 52.50 91 LYS A N 1
ATOM 747 C CA . LYS A 1 91 ? 18.038 -8.903 -15.487 1.00 52.50 91 LYS A CA 1
ATOM 748 C C . LYS A 1 91 ? 17.222 -7.879 -14.706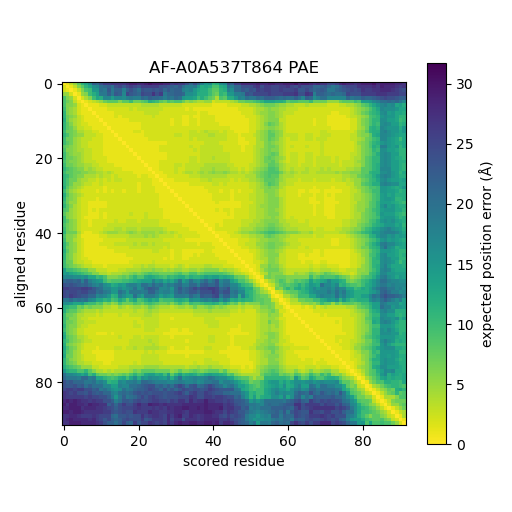 1.00 52.50 91 LYS A C 1
ATOM 750 O O . LYS A 1 91 ? 17.783 -6.914 -14.196 1.00 52.50 91 LYS A O 1
ATOM 755 N N . ILE A 1 92 ? 15.910 -8.104 -14.688 1.00 55.16 92 ILE A N 1
ATOM 756 C CA . ILE A 1 92 ? 14.935 -7.419 -13.832 1.00 55.16 92 ILE A CA 1
ATOM 757 C C . ILE A 1 92 ? 14.879 -8.176 -12.506 1.00 55.16 92 ILE A C 1
ATOM 759 O O . ILE A 1 92 ? 14.924 -9.428 -12.571 1.00 55.16 92 ILE A O 1
#

Radius of gyration: 16.65 Å; Cα contacts (8 Å, |Δi|>4): 108; chains: 1; bounding box: 49×25×45 Å

Solvent-accessible surface area (backbone atoms only — not comparable to full-atom values): 5652 Å² total; per-residue (Å²): 129,82,78,65,78,52,73,40,75,45,82,40,56,44,63,64,50,51,54,49,32,56,75,71,72,49,84,82,60,64,68,58,54,53,49,54,49,50,73,72,23,43,58,77,48,35,36,37,37,38,75,44,58,77,91,44,97,76,51,90,58,50,68,56,51,56,50,39,43,75,72,65,34,48,69,44,77,42,81,51,76,84,52,67,44,100,83,72,50,82,56,132